Protein AF-A0A2S9FXI9-F1 (afdb_monomer)

Solvent-accessible surface area (backbone atoms only — not comparable to full-atom values): 5002 Å² total; per-residue (Å²): 137,62,76,60,74,79,48,86,58,80,78,55,96,85,52,82,46,71,66,62,72,44,41,45,70,77,60,72,53,71,71,52,51,52,54,34,51,64,71,44,69,91,54,80,94,41,72,67,55,51,41,51,36,42,22,72,75,65,76,24,45,64,42,75,59,37,52,54,52,49,53,52,55,51,51,56,48,63,78,72,111

Secondary structure (DSSP, 8-state):
--TTTT--S---TT---HHHHHBPPSS--HHHHHHHHHHHTTS---HHHHHHHHHHHHSSBPPHHHHHHHHHHHHHHHTT-

pLDDT: mean 76.31, std 15.02, range [46.25, 91.31]

Mean predicted aligned error: 10.53 Å

Sequence (81 aa):
EWLRAGYPADPPRTGHSALVALTGPVSLSRKQKDCVTAQLDGEPVEITTIEVAITKVTHRLPTPSQTRDMVRSLQQRASRG

Structure (mmCIF, N/CA/C/O backbone):
data_AF-A0A2S9FXI9-F1
#
_entry.id   AF-A0A2S9FXI9-F1
#
loop_
_atom_site.group_PDB
_atom_site.id
_atom_site.type_symbol
_atom_site.label_atom_id
_atom_site.label_alt_id
_atom_site.label_comp_id
_atom_site.label_asym_id
_atom_site.label_entity_id
_atom_site.label_seq_id
_atom_site.pdbx_PDB_ins_code
_atom_site.Cartn_x
_atom_site.Cartn_y
_atom_site.Cartn_z
_atom_site.occupancy
_atom_site.B_iso_or_equiv
_atom_site.auth_seq_id
_atom_site.auth_comp_id
_atom_site.auth_asym_id
_atom_site.auth_atom_id
_atom_site.pdbx_PDB_model_num
ATOM 1 N N . GLU A 1 1 ? 0.499 -19.416 -13.089 1.00 55.22 1 GLU A N 1
ATOM 2 C CA . GLU A 1 1 ? 0.508 -19.559 -14.563 1.00 55.22 1 GLU A CA 1
ATOM 3 C C . GLU A 1 1 ? 0.226 -18.277 -15.386 1.00 55.22 1 GLU A C 1
ATOM 5 O O . GLU A 1 1 ? -0.267 -18.392 -16.494 1.00 55.22 1 GLU A O 1
ATOM 10 N N . TRP A 1 2 ? 0.570 -17.054 -14.940 1.00 53.78 2 TRP A N 1
ATOM 11 C CA . TRP A 1 2 ? 0.481 -15.839 -15.799 1.00 53.78 2 TRP A CA 1
ATOM 12 C C . TRP A 1 2 ? 1.858 -15.220 -16.077 1.00 53.78 2 TRP A C 1
ATOM 14 O O . TRP A 1 2 ? 2.194 -14.886 -17.208 1.00 53.78 2 TRP A O 1
ATOM 24 N N . LEU A 1 3 ? 2.719 -15.193 -15.056 1.00 52.97 3 LEU A N 1
ATOM 25 C CA . LEU A 1 3 ? 4.074 -14.639 -15.131 1.00 52.97 3 LEU A CA 1
ATOM 26 C C . LEU A 1 3 ? 4.996 -15.339 -16.148 1.00 52.97 3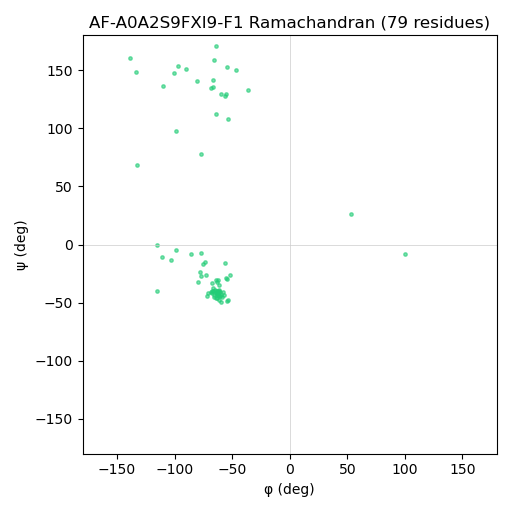 LEU A C 1
ATOM 28 O O . LEU A 1 3 ? 5.800 -14.667 -16.784 1.00 52.97 3 LEU A O 1
ATOM 32 N N . ARG A 1 4 ? 4.876 -16.663 -16.336 1.00 52.03 4 ARG A N 1
ATOM 33 C CA . ARG A 1 4 ? 5.708 -17.411 -17.303 1.00 52.03 4 ARG A CA 1
ATOM 34 C C . ARG A 1 4 ? 5.253 -17.260 -18.757 1.00 52.03 4 ARG A C 1
ATOM 36 O O . ARG A 1 4 ? 6.074 -17.400 -19.651 1.00 52.03 4 ARG A O 1
ATOM 43 N N . ALA A 1 5 ? 3.983 -16.936 -19.003 1.00 57.81 5 ALA A N 1
ATOM 44 C CA . ALA A 1 5 ? 3.473 -16.744 -20.362 1.00 57.81 5 ALA A CA 1
ATOM 45 C C . ALA A 1 5 ? 3.976 -15.432 -20.998 1.00 57.81 5 ALA A C 1
ATOM 47 O O . ALA A 1 5 ? 4.105 -15.351 -22.215 1.00 57.81 5 ALA A O 1
ATOM 48 N N . GLY A 1 6 ? 4.300 -14.422 -20.180 1.00 56.38 6 GLY A N 1
ATOM 49 C CA . GLY A 1 6 ? 4.855 -13.139 -20.634 1.00 56.38 6 GLY A CA 1
ATOM 50 C C . GLY A 1 6 ? 6.379 -13.114 -20.816 1.00 56.38 6 GLY A C 1
ATOM 51 O O . GLY A 1 6 ? 6.902 -12.135 -21.340 1.00 56.38 6 GLY A O 1
ATOM 52 N N . TYR A 1 7 ? 7.087 -14.171 -20.402 1.00 56.12 7 TYR A N 1
ATOM 53 C CA . TYR A 1 7 ? 8.544 -14.306 -20.526 1.00 56.12 7 TYR A CA 1
ATOM 54 C C . TYR A 1 7 ? 8.926 -15.690 -21.092 1.00 56.12 7 TYR A C 1
ATOM 56 O O . TYR A 1 7 ? 9.473 -16.522 -20.370 1.00 56.12 7 TYR A O 1
ATOM 64 N N . PRO A 1 8 ? 8.615 -15.972 -22.372 1.00 54.69 8 PRO A N 1
ATOM 65 C CA . PRO A 1 8 ? 8.899 -17.268 -22.997 1.00 54.69 8 PRO A CA 1
ATOM 66 C C . PRO A 1 8 ? 10.386 -17.497 -23.322 1.00 54.69 8 PRO A C 1
ATOM 68 O O . PRO A 1 8 ? 10.785 -18.631 -23.569 1.00 54.69 8 PRO A O 1
ATOM 71 N N . ALA A 1 9 ? 11.210 -16.449 -23.311 1.00 54.59 9 ALA A N 1
ATOM 72 C CA . ALA A 1 9 ? 12.663 -16.545 -23.389 1.00 54.59 9 ALA A CA 1
ATOM 73 C C . ALA A 1 9 ? 13.239 -16.145 -22.028 1.00 54.59 9 ALA A C 1
ATOM 75 O O . ALA A 1 9 ? 12.757 -15.176 -21.437 1.00 54.59 9 ALA A O 1
ATOM 76 N N . ASP A 1 10 ? 14.226 -16.902 -21.540 1.00 53.47 10 ASP A N 1
ATOM 77 C CA . ASP A 1 10 ? 14.909 -16.673 -20.262 1.00 53.47 10 ASP A CA 1
ATOM 78 C C . ASP A 1 10 ? 15.087 -15.173 -19.965 1.00 53.47 10 ASP A C 1
ATOM 80 O O . ASP A 1 10 ? 15.527 -14.425 -20.849 1.00 53.47 10 ASP A O 1
ATOM 84 N N . PRO A 1 11 ? 14.760 -14.707 -18.743 1.00 52.69 11 PRO A N 1
ATOM 85 C CA . PRO A 1 11 ? 14.871 -13.298 -18.408 1.00 52.69 11 PRO A CA 1
ATOM 86 C C . PRO A 1 11 ? 16.311 -12.833 -18.681 1.00 52.69 11 PRO A C 1
ATOM 88 O O . PRO A 1 11 ? 17.261 -13.493 -18.243 1.00 52.69 11 PRO A O 1
ATOM 91 N N . PRO A 1 12 ? 16.508 -11.728 -19.423 1.00 50.44 12 PRO A N 1
ATOM 92 C CA . PRO A 1 12 ? 17.839 -11.285 -19.809 1.00 50.44 12 PRO A CA 1
ATOM 93 C C . PRO A 1 12 ? 18.702 -11.102 -18.559 1.00 50.44 12 PRO A C 1
ATOM 95 O O . PRO A 1 12 ? 18.317 -10.385 -17.637 1.00 50.44 12 PRO A O 1
ATOM 98 N N . ARG A 1 13 ? 19.889 -11.727 -18.533 1.00 56.16 13 ARG A N 1
ATOM 99 C CA . ARG A 1 13 ? 20.821 -11.694 -17.383 1.00 56.16 13 ARG A CA 1
ATOM 100 C C . ARG A 1 13 ? 21.233 -10.277 -16.952 1.00 56.16 13 ARG A C 1
ATOM 102 O O . ARG A 1 13 ? 21.746 -10.102 -15.855 1.00 56.16 13 ARG A O 1
ATOM 109 N N . THR A 1 14 ? 21.002 -9.274 -17.796 1.00 54.91 14 THR A N 1
ATOM 110 C CA . THR A 1 14 ? 21.270 -7.851 -17.539 1.00 54.91 14 THR A CA 1
ATOM 111 C C . THR A 1 14 ? 20.010 -6.981 -17.489 1.00 54.91 14 THR A C 1
ATOM 113 O O . THR A 1 14 ? 20.103 -5.785 -17.219 1.00 54.91 14 THR A O 1
ATOM 116 N N . GLY A 1 15 ? 18.820 -7.550 -17.688 1.00 46.25 15 GLY A N 1
ATOM 117 C CA . GLY A 1 15 ? 17.556 -6.826 -17.608 1.00 46.25 15 GLY A CA 1
ATOM 118 C C . GLY A 1 15 ? 16.900 -7.055 -16.258 1.00 46.25 15 GLY A C 1
ATOM 119 O O . GLY A 1 15 ? 16.221 -8.058 -16.049 1.00 46.25 15 GLY A O 1
ATOM 120 N N . HIS A 1 16 ? 17.081 -6.107 -15.343 1.00 49.62 16 HIS A N 1
ATOM 121 C CA . HIS A 1 16 ? 16.251 -6.012 -14.147 1.00 49.62 16 HIS A CA 1
ATOM 122 C C . HIS A 1 16 ? 14.782 -5.984 -14.604 1.00 49.62 16 HIS A C 1
ATOM 124 O O . HIS A 1 16 ? 14.347 -5.037 -15.254 1.00 49.62 16 HIS A O 1
ATOM 130 N N . SER A 1 17 ? 14.082 -7.097 -14.356 1.00 56.31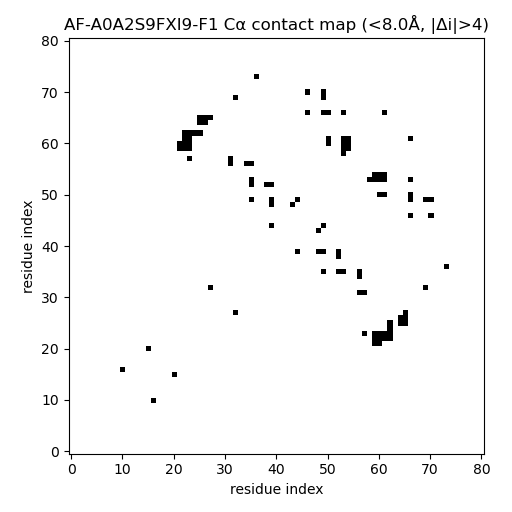 17 SER A N 1
ATOM 131 C CA . SER A 1 17 ? 12.764 -7.451 -14.901 1.00 56.31 17 SER A CA 1
ATOM 132 C C . SER A 1 17 ? 11.756 -6.304 -14.815 1.00 56.31 17 SER A C 1
ATOM 134 O O . SER A 1 17 ? 11.777 -5.544 -13.851 1.00 56.31 17 SER A O 1
ATOM 136 N N . ALA A 1 18 ? 10.790 -6.232 -15.739 1.00 55.66 18 ALA A N 1
ATOM 137 C CA . ALA A 1 18 ? 9.677 -5.274 -15.659 1.00 55.66 18 ALA A CA 1
ATOM 138 C C . ALA A 1 18 ? 8.951 -5.327 -14.295 1.00 55.66 18 ALA A C 1
ATOM 140 O O . ALA A 1 18 ? 8.439 -4.322 -13.815 1.00 55.66 18 ALA A O 1
ATOM 141 N N . LEU A 1 19 ? 8.993 -6.479 -13.619 1.00 56.91 19 LEU A N 1
ATOM 142 C CA . LEU A 1 19 ? 8.522 -6.659 -12.244 1.00 56.91 19 LEU A CA 1
ATOM 143 C C . LEU A 1 19 ? 9.279 -5.797 -11.225 1.00 56.91 19 LEU A C 1
ATOM 145 O O . LEU A 1 19 ? 8.652 -5.229 -10.341 1.00 56.91 19 LEU A O 1
ATOM 149 N N . VAL A 1 20 ? 10.596 -5.635 -11.376 1.00 57.62 20 VAL A N 1
ATOM 150 C CA . VAL A 1 20 ? 11.413 -4.729 -10.550 1.00 57.62 20 VAL A CA 1
ATOM 151 C C . VAL A 1 20 ? 11.037 -3.268 -10.818 1.00 57.62 20 VAL A C 1
ATOM 153 O O . VAL A 1 20 ? 10.976 -2.464 -9.890 1.00 57.62 20 VAL A O 1
ATOM 156 N N . ALA A 1 21 ? 10.726 -2.917 -12.070 1.00 60.25 21 ALA A N 1
ATOM 157 C CA . ALA A 1 21 ? 10.259 -1.572 -12.418 1.00 60.25 21 ALA A CA 1
ATOM 158 C C . ALA A 1 21 ? 8.862 -1.261 -11.840 1.00 60.25 21 ALA A C 1
ATOM 160 O O . ALA A 1 21 ? 8.596 -0.118 -11.461 1.00 60.25 21 ALA A O 1
ATOM 161 N N . LEU A 1 22 ? 7.993 -2.275 -11.738 1.00 60.72 22 LEU A N 1
ATOM 162 C CA . LEU A 1 22 ? 6.660 -2.174 -11.133 1.00 60.72 22 LEU A CA 1
ATOM 163 C C . LEU A 1 22 ? 6.690 -2.159 -9.600 1.00 60.72 22 LEU A C 1
ATOM 165 O O . LEU A 1 22 ? 5.781 -1.599 -8.980 1.00 60.72 22 LEU A O 1
ATOM 169 N N . THR A 1 23 ? 7.710 -2.756 -8.978 1.00 62.50 23 THR A N 1
ATOM 170 C CA . THR A 1 23 ? 7.856 -2.709 -7.522 1.00 62.50 23 THR A CA 1
ATOM 171 C C . THR A 1 23 ? 8.194 -1.299 -7.041 1.00 62.50 23 THR A C 1
ATOM 173 O O . THR A 1 23 ? 9.038 -0.591 -7.602 1.00 62.50 23 THR A O 1
ATOM 176 N N . GLY A 1 24 ? 7.499 -0.867 -5.987 1.00 64.06 24 GLY A N 1
ATOM 177 C CA . GLY A 1 24 ? 7.830 0.351 -5.258 1.00 64.06 24 GLY A CA 1
ATOM 178 C C . GLY A 1 24 ? 9.196 0.283 -4.562 1.00 64.06 24 GLY A C 1
ATOM 179 O O . GLY A 1 24 ? 9.810 -0.782 -4.489 1.00 64.06 24 GLY A O 1
ATOM 180 N N . PRO A 1 25 ? 9.689 1.414 -4.024 1.00 70.81 25 PRO A N 1
ATOM 181 C CA . PRO A 1 25 ? 10.893 1.418 -3.194 1.00 70.81 25 PRO A C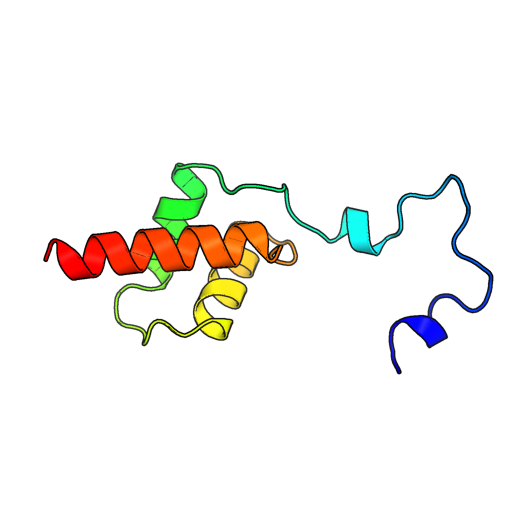A 1
ATOM 182 C C . PRO A 1 25 ? 10.761 0.428 -2.027 1.00 70.81 25 PRO A C 1
ATOM 184 O O . PRO A 1 25 ? 9.664 0.182 -1.536 1.00 70.81 25 PRO A O 1
ATOM 187 N N . VAL A 1 26 ? 11.882 -0.103 -1.531 1.00 74.88 26 VAL A N 1
ATOM 188 C CA . VAL A 1 26 ? 11.901 -1.112 -0.448 1.00 74.88 26 VAL A CA 1
ATOM 189 C C . VAL A 1 2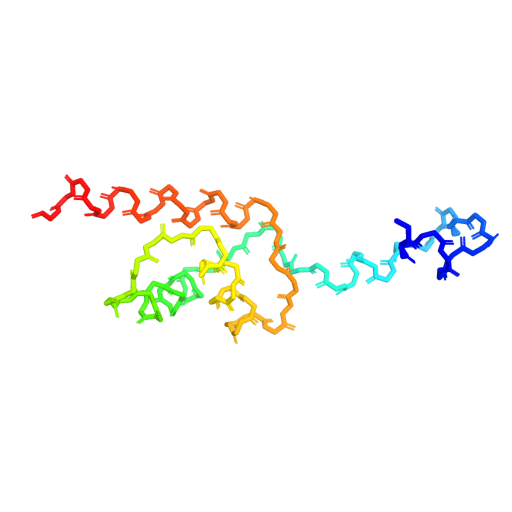6 ? 11.139 -0.654 0.807 1.00 74.88 26 VAL A C 1
ATOM 191 O O . VAL A 1 26 ? 10.545 -1.477 1.502 1.00 74.88 26 VAL A O 1
ATOM 194 N N . SER A 1 27 ? 11.107 0.658 1.058 1.00 83.88 27 SER A N 1
ATOM 195 C CA . SER A 1 27 ? 10.472 1.271 2.225 1.00 83.88 27 SER A CA 1
ATOM 196 C C . SER A 1 27 ? 9.614 2.470 1.830 1.00 83.88 27 SER A C 1
ATOM 198 O O . SER A 1 27 ? 9.942 3.201 0.895 1.00 83.88 27 SER A O 1
ATOM 200 N N . LEU A 1 28 ? 8.532 2.699 2.576 1.00 86.50 28 LEU A N 1
ATOM 201 C CA . LEU A 1 28 ? 7.722 3.913 2.468 1.00 86.50 28 LEU A CA 1
ATOM 202 C C . LEU A 1 28 ? 8.370 5.060 3.247 1.00 86.50 28 LEU A C 1
ATOM 204 O O . LEU A 1 28 ? 8.864 4.870 4.362 1.00 86.50 28 LEU A O 1
ATOM 208 N N . SER A 1 29 ? 8.317 6.267 2.687 1.00 90.38 29 SER A N 1
ATOM 209 C CA . SER A 1 29 ? 8.649 7.490 3.425 1.00 90.38 29 SER A CA 1
ATOM 210 C C . SER A 1 29 ? 7.636 7.751 4.544 1.00 90.38 29 SER A C 1
ATOM 212 O O . SER A 1 29 ? 6.493 7.299 4.474 1.00 90.38 29 SER A O 1
ATOM 214 N N . ARG A 1 30 ? 8.017 8.538 5.559 1.00 88.81 30 ARG A N 1
ATOM 215 C CA . ARG A 1 30 ? 7.122 8.890 6.676 1.00 88.81 30 ARG A CA 1
ATOM 216 C C . ARG A 1 30 ? 5.793 9.483 6.194 1.00 88.81 30 ARG A C 1
ATOM 218 O O . ARG A 1 30 ? 4.743 8.987 6.571 1.00 88.81 30 ARG A O 1
ATOM 225 N N . LYS A 1 31 ? 5.853 10.447 5.268 1.00 89.38 31 LYS A N 1
ATOM 226 C CA . LYS A 1 31 ? 4.666 11.073 4.666 1.00 89.38 31 LYS A CA 1
ATOM 227 C C . LYS A 1 31 ? 3.751 10.047 3.989 1.00 89.38 31 LYS A C 1
ATOM 229 O O . LYS A 1 31 ? 2.538 10.132 4.117 1.00 89.38 31 LYS A O 1
ATOM 234 N N . GLN A 1 32 ? 4.322 9.065 3.288 1.00 89.94 32 GLN A N 1
ATOM 235 C CA . GLN A 1 32 ? 3.534 8.001 2.662 1.00 89.94 32 GLN A CA 1
ATOM 236 C C . GLN A 1 32 ? 2.891 7.088 3.706 1.00 89.94 32 GLN A C 1
ATOM 238 O O . GLN A 1 32 ? 1.725 6.752 3.547 1.00 89.94 32 GLN A O 1
ATOM 243 N N . LYS A 1 33 ? 3.597 6.731 4.787 1.00 90.06 33 LYS A N 1
ATOM 244 C CA . LYS A 1 33 ? 3.010 5.949 5.890 1.00 90.06 33 LYS A CA 1
ATOM 245 C C . LYS A 1 33 ? 1.847 6.689 6.554 1.00 90.06 33 LYS A C 1
ATOM 247 O O . LYS A 1 33 ? 0.820 6.073 6.832 1.00 90.06 33 LYS A O 1
ATOM 252 N N . ASP A 1 34 ? 1.983 7.998 6.753 1.00 90.50 34 ASP A N 1
ATOM 253 C CA . ASP A 1 34 ? 0.923 8.838 7.315 1.00 90.50 34 ASP A CA 1
ATOM 254 C C . ASP A 1 34 ? -0.303 8.868 6.384 1.00 90.50 34 ASP A C 1
ATOM 256 O O . ASP A 1 34 ? -1.420 8.629 6.837 1.00 90.50 34 ASP A O 1
ATOM 260 N N . CYS A 1 35 ? -0.101 9.053 5.072 1.00 90.12 35 CYS A N 1
ATOM 261 C CA . CYS A 1 35 ? -1.183 9.001 4.082 1.00 90.12 35 CYS A CA 1
ATOM 262 C C . CYS A 1 35 ? -1.857 7.624 3.997 1.00 90.12 35 CYS A C 1
ATOM 264 O O . CYS A 1 35 ? -3.080 7.557 3.917 1.00 90.12 35 CYS A O 1
ATOM 266 N N . VAL A 1 36 ? -1.081 6.533 4.015 1.00 88.81 36 VAL A N 1
ATOM 267 C CA . VAL A 1 36 ? -1.631 5.168 4.019 1.00 88.81 36 VAL A CA 1
ATOM 268 C C . VAL A 1 36 ? -2.461 4.954 5.278 1.00 88.81 36 VAL A C 1
ATOM 270 O O . VAL A 1 36 ? -3.563 4.432 5.190 1.00 88.81 36 VAL A O 1
ATOM 273 N N . THR A 1 37 ? -1.977 5.400 6.438 1.00 88.69 37 THR A N 1
ATOM 274 C CA . THR A 1 37 ? -2.725 5.230 7.686 1.00 88.69 37 THR A CA 1
ATOM 275 C C . THR A 1 37 ? -4.015 6.046 7.694 1.00 88.69 37 THR A C 1
ATOM 277 O O . THR A 1 37 ? -5.043 5.527 8.103 1.00 88.69 37 THR A O 1
ATOM 280 N N . ALA A 1 38 ? -3.990 7.277 7.176 1.00 87.88 38 ALA A N 1
ATOM 281 C CA . ALA A 1 38 ? -5.195 8.094 7.034 1.00 87.88 38 ALA A CA 1
ATOM 282 C C . ALA A 1 38 ? -6.235 7.468 6.083 1.00 87.88 38 ALA A C 1
ATOM 284 O O . ALA A 1 38 ? -7.427 7.663 6.275 1.00 87.88 38 ALA A O 1
ATOM 285 N N . GLN A 1 39 ? -5.809 6.699 5.071 1.00 85.31 39 GLN A N 1
ATOM 286 C CA . GLN A 1 39 ? -6.732 5.948 4.205 1.00 85.31 39 GLN A CA 1
ATOM 287 C C . GLN A 1 39 ? -7.320 4.695 4.866 1.00 85.31 39 GLN A C 1
ATOM 289 O O . GLN A 1 39 ? -8.286 4.148 4.344 1.00 85.31 39 GLN A O 1
ATOM 294 N N . LEU A 1 40 ? -6.724 4.224 5.963 1.00 85.69 40 LEU A N 1
ATOM 295 C CA . LEU A 1 40 ? -7.169 3.044 6.704 1.00 85.69 40 LEU A CA 1
ATOM 296 C C . LEU A 1 40 ? -8.010 3.410 7.938 1.00 85.69 40 LEU A C 1
ATOM 298 O O . LEU A 1 40 ? -8.523 2.509 8.597 1.00 85.69 40 LEU A O 1
ATOM 302 N N . ASP A 1 41 ? -8.162 4.700 8.263 1.00 78.56 41 ASP A N 1
ATOM 303 C CA . ASP A 1 41 ? -9.014 5.142 9.371 1.00 78.56 41 ASP A CA 1
ATOM 304 C C . ASP A 1 41 ? -10.481 4.781 9.077 1.00 78.56 41 ASP A C 1
ATOM 306 O O . ASP A 1 41 ? -11.107 5.331 8.173 1.00 78.56 41 ASP A O 1
ATOM 310 N N . GLY A 1 42 ? -11.021 3.841 9.860 1.00 69.56 42 GLY A N 1
ATOM 311 C CA . GLY A 1 42 ? -12.407 3.369 9.764 1.00 69.56 42 GLY A CA 1
ATOM 312 C C . GLY A 1 42 ? -12.604 2.042 9.024 1.00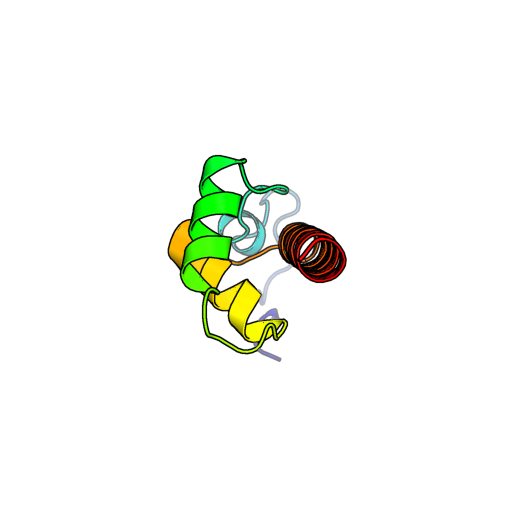 69.56 42 GLY A C 1
ATOM 313 O O . GLY A 1 42 ? -13.696 1.484 9.097 1.00 69.56 42 GLY A O 1
ATOM 314 N N . GLU A 1 43 ? -11.567 1.499 8.379 1.00 73.62 43 GLU A N 1
ATOM 315 C CA . GLU A 1 43 ? -11.622 0.206 7.683 1.00 73.62 43 GLU A CA 1
ATOM 316 C C . GLU A 1 43 ? -10.994 -0.918 8.531 1.00 73.62 43 GLU A C 1
ATOM 318 O O . GLU A 1 43 ? -10.028 -0.683 9.268 1.00 73.62 43 GLU A O 1
ATOM 323 N N . PRO A 1 44 ? -11.484 -2.168 8.432 1.00 73.50 44 PRO A N 1
ATOM 324 C CA . PRO A 1 44 ? -10.809 -3.306 9.037 1.00 73.50 44 PRO A CA 1
ATOM 325 C C . PRO A 1 44 ? -9.396 -3.458 8.454 1.00 73.50 44 PRO A C 1
ATOM 327 O O . PRO A 1 44 ? -9.181 -3.466 7.238 1.00 73.50 44 PRO A O 1
ATOM 330 N N . VAL A 1 45 ? -8.410 -3.572 9.348 1.00 80.12 45 VAL A N 1
ATOM 331 C CA . VAL A 1 45 ? -6.987 -3.653 8.994 1.00 80.12 45 VAL A CA 1
ATOM 332 C C . VAL A 1 45 ? -6.653 -5.060 8.495 1.00 80.12 45 VAL A C 1
ATOM 334 O O . VAL A 1 45 ? -6.082 -5.885 9.208 1.00 80.12 45 VAL A O 1
ATOM 337 N N . GLU A 1 46 ? -7.016 -5.329 7.246 1.00 88.19 46 GLU A N 1
ATOM 338 C CA . GLU A 1 46 ? -6.620 -6.528 6.511 1.00 88.19 46 GLU A CA 1
ATOM 339 C C . GLU A 1 46 ? -5.412 -6.255 5.608 1.00 88.19 46 GLU A C 1
ATOM 341 O O . GLU A 1 46 ? -5.183 -5.135 5.143 1.00 88.19 46 GLU A O 1
ATOM 346 N N . ILE A 1 47 ? -4.633 -7.302 5.324 1.00 87.12 47 ILE A N 1
ATOM 347 C CA . ILE A 1 47 ? -3.428 -7.207 4.484 1.00 87.12 47 ILE A CA 1
ATOM 348 C C . ILE A 1 47 ? -3.766 -6.632 3.103 1.00 87.12 47 ILE A C 1
ATOM 350 O O . ILE A 1 47 ? -3.064 -5.744 2.621 1.00 87.12 47 ILE A O 1
ATOM 354 N N . THR A 1 48 ? -4.864 -7.081 2.492 1.00 88.25 48 THR A N 1
ATOM 355 C CA . THR A 1 48 ? -5.298 -6.606 1.174 1.00 88.25 48 THR A CA 1
ATOM 356 C C . THR A 1 48 ? -5.660 -5.121 1.197 1.00 88.25 48 THR A C 1
ATOM 358 O O . THR A 1 48 ? -5.270 -4.384 0.293 1.00 88.25 48 THR A O 1
ATOM 361 N N . THR A 1 49 ? -6.326 -4.644 2.251 1.00 89.56 49 THR A N 1
ATOM 362 C CA . THR A 1 49 ? -6.661 -3.221 2.417 1.00 89.56 49 THR A CA 1
ATOM 363 C C . THR A 1 49 ? -5.398 -2.365 2.538 1.00 89.56 49 THR A C 1
ATOM 365 O O . THR A 1 49 ? -5.290 -1.320 1.891 1.00 89.56 49 THR A O 1
ATOM 368 N N . ILE A 1 50 ? -4.395 -2.840 3.288 1.00 90.00 50 ILE A N 1
ATOM 369 C CA . ILE A 1 50 ? -3.082 -2.184 3.400 1.00 90.00 50 ILE A CA 1
ATOM 370 C C . ILE A 1 50 ? -2.396 -2.111 2.030 1.00 90.00 50 ILE A C 1
ATOM 372 O O . ILE A 1 50 ? -1.918 -1.049 1.635 1.00 90.00 50 ILE A O 1
ATOM 376 N N . GLU A 1 51 ? -2.359 -3.212 1.283 1.00 90.81 51 GLU A N 1
ATOM 377 C CA . GLU A 1 51 ? -1.726 -3.275 -0.040 1.00 90.81 51 GLU A CA 1
ATOM 378 C C . GLU A 1 51 ? -2.400 -2.351 -1.062 1.00 90.81 51 GLU A C 1
ATOM 380 O O . GLU A 1 51 ? -1.716 -1.648 -1.816 1.00 90.81 51 GLU A O 1
ATOM 385 N N . VAL A 1 52 ? -3.733 -2.273 -1.043 1.00 90.69 52 VAL A N 1
ATOM 386 C CA . VAL A 1 52 ? -4.502 -1.329 -1.865 1.00 90.69 52 VAL A CA 1
ATOM 387 C C . VAL A 1 52 ? -4.167 0.115 -1.491 1.00 90.69 52 VAL A C 1
ATOM 389 O O . VAL A 1 52 ? -3.907 0.928 -2.381 1.00 90.69 52 VAL A O 1
ATOM 392 N N . ALA A 1 53 ? -4.121 0.447 -0.199 1.00 90.94 53 ALA A N 1
ATOM 393 C CA . ALA A 1 53 ? -3.783 1.793 0.260 1.00 90.94 53 ALA A CA 1
ATOM 394 C C . ALA A 1 53 ? -2.341 2.186 -0.117 1.00 90.94 53 ALA A C 1
ATOM 396 O O . ALA A 1 53 ? -2.104 3.288 -0.619 1.00 90.94 53 ALA A O 1
ATOM 397 N N . ILE A 1 54 ? -1.375 1.269 0.023 1.00 89.31 54 ILE A N 1
ATOM 398 C CA . ILE A 1 54 ? 0.009 1.482 -0.435 1.00 89.31 54 ILE A CA 1
ATOM 399 C C . ILE A 1 54 ? 0.041 1.730 -1.945 1.00 89.31 54 ILE A C 1
ATOM 401 O O . ILE A 1 54 ? 0.714 2.659 -2.403 1.00 89.31 54 ILE A O 1
ATOM 405 N N . THR A 1 55 ? -0.709 0.948 -2.720 1.00 90.75 55 THR A N 1
ATOM 406 C CA . THR A 1 55 ? -0.791 1.114 -4.177 1.00 90.75 55 THR A CA 1
ATOM 407 C C . THR A 1 55 ? -1.359 2.482 -4.546 1.00 90.75 55 THR A C 1
ATOM 409 O O . THR A 1 55 ? -0.792 3.173 -5.391 1.00 90.75 55 THR A O 1
ATOM 412 N N . LYS A 1 56 ? -2.432 2.925 -3.879 1.00 89.88 56 LYS A N 1
ATOM 413 C CA . LYS A 1 56 ? -3.042 4.247 -4.101 1.00 89.88 56 LYS A CA 1
ATOM 414 C C . LYS A 1 56 ? -2.079 5.396 -3.801 1.00 89.88 56 LYS A C 1
ATOM 416 O O . LYS A 1 56 ? -2.068 6.378 -4.533 1.00 89.88 56 LYS A O 1
ATOM 421 N N . VAL A 1 57 ? -1.277 5.276 -2.742 1.00 89.69 57 VAL A N 1
ATOM 422 C CA . VAL A 1 57 ? -0.338 6.326 -2.307 1.00 89.69 57 VAL A CA 1
ATOM 423 C C . VAL A 1 57 ? 0.949 6.346 -3.136 1.00 89.69 57 VAL A C 1
ATOM 425 O O . VAL A 1 57 ? 1.553 7.403 -3.316 1.00 89.69 57 VAL A O 1
ATOM 428 N N . THR A 1 58 ? 1.410 5.191 -3.618 1.00 86.75 58 THR A N 1
ATOM 429 C CA . THR A 1 58 ? 2.702 5.073 -4.319 1.00 86.75 58 THR A CA 1
ATOM 430 C C . THR A 1 58 ? 2.577 4.950 -5.833 1.00 86.75 58 THR A C 1
ATOM 432 O O . THR A 1 58 ? 3.587 5.084 -6.525 1.00 86.75 58 THR A O 1
ATOM 435 N N . HIS A 1 59 ? 1.371 4.688 -6.344 1.00 86.56 59 HIS A N 1
ATOM 436 C CA . HIS A 1 59 ? 1.094 4.331 -7.739 1.00 86.56 59 HIS A CA 1
ATOM 437 C C . HIS A 1 59 ? 1.941 3.151 -8.246 1.00 86.56 59 HIS A C 1
ATOM 439 O O . HIS A 1 59 ? 2.230 3.044 -9.438 1.00 86.56 59 HIS A O 1
ATOM 445 N N . ARG A 1 60 ? 2.376 2.274 -7.334 1.00 83.75 60 ARG A N 1
ATOM 446 C CA . ARG A 1 60 ? 3.240 1.119 -7.600 1.00 83.75 60 ARG A CA 1
ATOM 447 C C . ARG A 1 60 ? 2.772 -0.084 -6.801 1.00 83.75 60 ARG A C 1
ATOM 449 O O . ARG A 1 60 ? 2.076 0.070 -5.800 1.00 83.75 60 ARG A O 1
ATOM 456 N N . LEU A 1 61 ? 3.184 -1.276 -7.227 1.00 86.94 61 LEU A N 1
ATOM 457 C CA . LEU A 1 61 ? 2.868 -2.482 -6.475 1.00 86.94 61 LEU A CA 1
ATOM 458 C C . LEU A 1 61 ? 3.595 -2.464 -5.121 1.00 86.94 61 LEU A C 1
ATOM 460 O O . LEU A 1 61 ? 4.793 -2.140 -5.073 1.00 86.94 61 LEU A O 1
ATOM 464 N N . PRO A 1 62 ? 2.891 -2.818 -4.034 1.00 86.06 62 PRO A N 1
ATOM 465 C CA . PRO A 1 62 ? 3.479 -2.897 -2.716 1.00 86.06 62 PRO A CA 1
ATOM 466 C C . PRO A 1 62 ? 4.499 -4.029 -2.687 1.00 86.06 62 PRO A C 1
ATOM 468 O O . PRO A 1 62 ? 4.306 -5.096 -3.272 1.00 86.06 62 PRO A O 1
ATOM 471 N N . THR A 1 63 ? 5.599 -3.803 -1.982 1.00 87.38 63 THR A N 1
ATOM 472 C CA . THR A 1 63 ? 6.542 -4.876 -1.673 1.00 87.38 63 THR A CA 1
ATOM 473 C C . THR A 1 63 ? 6.162 -5.532 -0.342 1.00 87.38 63 THR A C 1
ATOM 475 O O . THR A 1 63 ? 5.671 -4.846 0.561 1.00 87.38 63 THR A O 1
ATOM 478 N N . PRO A 1 64 ? 6.465 -6.830 -0.135 1.00 85.50 64 PRO A N 1
ATOM 479 C CA . PRO A 1 64 ? 6.174 -7.507 1.132 1.00 85.50 64 PRO A CA 1
ATOM 480 C C . PRO A 1 64 ? 6.784 -6.810 2.360 1.00 85.50 64 PRO A C 1
ATOM 482 O O . PRO A 1 64 ? 6.256 -6.900 3.467 1.00 85.50 64 PRO A O 1
ATOM 485 N N . SER A 1 65 ? 7.908 -6.112 2.179 1.00 86.50 65 SER A N 1
ATOM 486 C CA . SER A 1 65 ? 8.566 -5.336 3.233 1.00 86.50 65 SER A CA 1
ATOM 487 C C . SER A 1 65 ? 7.737 -4.128 3.664 1.00 86.50 65 SER A C 1
ATOM 489 O O . SER A 1 65 ? 7.609 -3.891 4.863 1.00 86.50 65 SER A O 1
ATOM 491 N N . GLN A 1 66 ? 7.131 -3.412 2.712 1.00 89.62 66 GLN A N 1
ATOM 492 C CA . GLN A 1 66 ? 6.250 -2.277 2.998 1.00 89.62 66 GLN A CA 1
ATOM 493 C C . GLN A 1 66 ? 4.980 -2.732 3.723 1.00 89.62 66 GLN A C 1
ATOM 495 O O . GLN A 1 66 ? 4.601 -2.124 4.722 1.00 89.62 66 GLN A O 1
ATOM 500 N N . THR A 1 67 ? 4.369 -3.835 3.278 1.00 89.75 67 THR A N 1
ATOM 501 C CA . THR A 1 67 ? 3.184 -4.410 3.929 1.00 89.75 67 THR A CA 1
ATOM 502 C C . THR A 1 67 ? 3.485 -4.802 5.378 1.00 89.75 67 THR A C 1
ATOM 504 O O . THR A 1 67 ? 2.772 -4.384 6.288 1.00 89.75 67 THR A O 1
ATOM 507 N N . ARG A 1 68 ? 4.583 -5.535 5.632 1.00 89.50 68 ARG A N 1
ATOM 508 C CA . ARG A 1 68 ? 4.982 -5.928 7.000 1.00 89.50 68 ARG A CA 1
ATOM 509 C C . ARG A 1 68 ? 5.253 -4.732 7.912 1.00 89.50 68 ARG A C 1
ATOM 511 O O . ARG A 1 68 ? 4.897 -4.764 9.089 1.00 89.50 68 ARG A O 1
ATOM 518 N N . ASP A 1 69 ? 5.900 -3.698 7.386 1.00 91.31 69 ASP A N 1
ATOM 519 C CA . ASP A 1 69 ? 6.215 -2.482 8.136 1.00 91.31 69 ASP A CA 1
ATOM 520 C C . ASP A 1 69 ? 4.950 -1.685 8.508 1.00 91.31 69 ASP A C 1
ATOM 522 O O . ASP A 1 69 ? 4.815 -1.224 9.646 1.00 91.31 69 ASP A O 1
ATOM 526 N N . MET A 1 70 ? 3.980 -1.597 7.592 1.00 90.81 70 MET A N 1
ATOM 527 C CA . MET A 1 70 ? 2.673 -0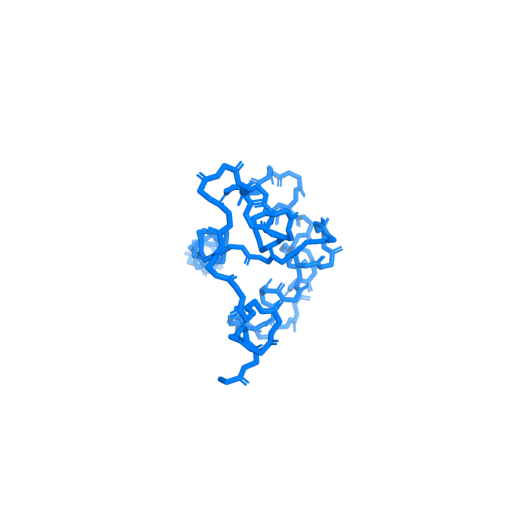.994 7.872 1.00 90.81 70 MET A CA 1
ATOM 528 C C . MET A 1 70 ? 1.866 -1.803 8.890 1.00 90.81 70 MET A C 1
ATOM 530 O O . MET A 1 70 ? 1.364 -1.213 9.844 1.00 90.81 70 MET A O 1
ATOM 534 N N . VAL A 1 71 ? 1.805 -3.136 8.765 1.00 91.12 71 VAL A N 1
ATOM 535 C CA . VAL A 1 71 ? 1.140 -4.006 9.758 1.00 91.12 71 VAL A CA 1
ATOM 536 C C . VAL A 1 71 ? 1.713 -3.762 11.155 1.00 91.12 71 VAL A C 1
ATOM 538 O O . VAL A 1 71 ? 0.962 -3.512 12.097 1.00 91.12 71 VAL A O 1
ATOM 541 N N . ARG A 1 72 ? 3.046 -3.748 11.286 1.00 89.31 72 ARG A N 1
ATOM 542 C CA . ARG A 1 72 ? 3.715 -3.467 12.564 1.00 89.31 72 ARG A CA 1
ATOM 543 C C . ARG A 1 72 ? 3.359 -2.078 13.103 1.00 89.31 72 ARG A C 1
ATOM 545 O O . ARG A 1 72 ? 3.097 -1.937 14.294 1.00 89.31 72 ARG A O 1
ATOM 552 N N . SER A 1 73 ? 3.353 -1.062 12.243 1.00 88.38 73 SER A N 1
ATOM 553 C CA . SER A 1 73 ? 3.043 0.321 12.632 1.00 88.38 73 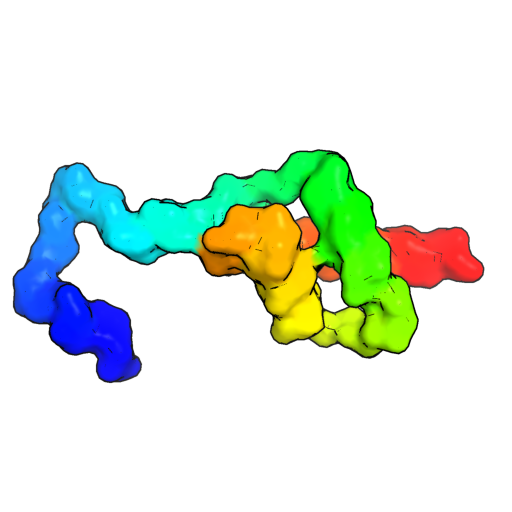SER A CA 1
ATOM 554 C C . SER A 1 73 ? 1.597 0.472 13.122 1.00 88.38 73 SER A C 1
ATOM 556 O O . SER A 1 73 ? 1.348 1.167 14.108 1.00 88.38 73 SER A O 1
ATOM 558 N N . LEU A 1 74 ? 0.650 -0.210 12.473 1.00 87.25 74 LEU A N 1
ATOM 559 C CA . LEU A 1 74 ? -0.767 -0.205 12.846 1.00 87.25 74 LEU A CA 1
ATOM 560 C C . LEU A 1 74 ? -1.011 -0.966 14.155 1.00 87.25 74 LEU A C 1
ATOM 562 O O . LEU A 1 74 ? -1.705 -0.453 15.029 1.00 87.25 74 LEU A O 1
ATOM 566 N N . GLN A 1 75 ? -0.365 -2.120 14.348 1.00 86.06 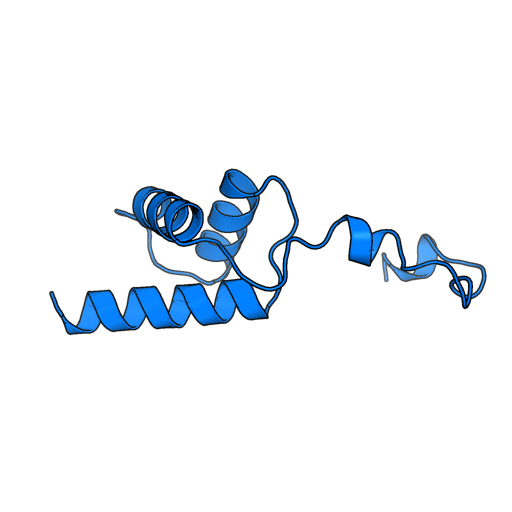75 GLN A N 1
ATOM 567 C CA . GLN A 1 75 ? -0.409 -2.859 15.617 1.00 86.06 75 GLN A CA 1
ATOM 568 C C . GLN A 1 75 ? 0.121 -2.015 16.785 1.00 86.06 75 GLN A C 1
ATOM 570 O O . GLN A 1 75 ? -0.519 -1.934 17.829 1.00 86.06 75 GLN A O 1
ATOM 575 N N . GLN A 1 76 ? 1.247 -1.318 16.600 1.00 85.12 76 GLN A N 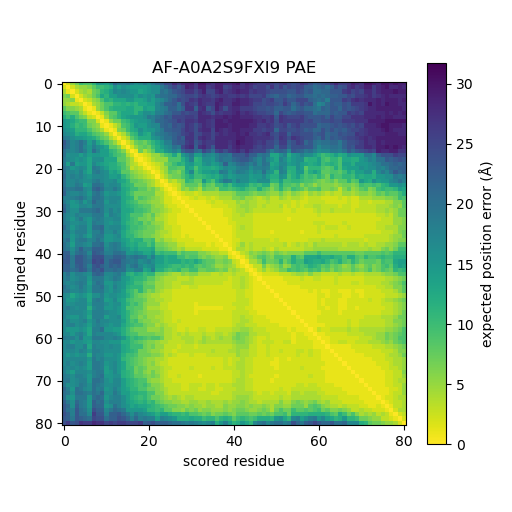1
ATOM 576 C CA . GLN A 1 76 ? 1.806 -0.434 17.630 1.00 85.12 76 GLN A CA 1
ATOM 577 C C . GLN A 1 76 ? 0.900 0.757 17.971 1.00 85.12 76 GLN A C 1
ATOM 579 O O . GLN A 1 76 ? 0.930 1.230 19.106 1.00 85.12 76 GLN A O 1
ATOM 584 N N . ARG A 1 77 ? 0.116 1.259 17.008 1.00 79.44 77 ARG A N 1
ATOM 585 C CA . ARG A 1 77 ? -0.894 2.300 17.249 1.00 79.44 77 ARG A CA 1
ATOM 586 C C . ARG A 1 77 ? -2.089 1.745 18.018 1.00 79.44 77 ARG A C 1
ATOM 588 O O . ARG A 1 77 ? -2.499 2.370 18.986 1.00 79.44 77 ARG A O 1
ATOM 595 N N . ALA A 1 78 ? -2.585 0.568 17.639 1.00 77.81 78 ALA A N 1
ATOM 596 C CA . ALA A 1 78 ? -3.694 -0.092 18.325 1.00 77.81 78 ALA A CA 1
ATOM 597 C C . ALA A 1 78 ? -3.361 -0.459 19.782 1.00 77.81 78 ALA A C 1
ATOM 599 O O . ALA A 1 78 ? -4.232 -0.402 20.633 1.00 77.81 78 ALA A O 1
ATOM 600 N N . SER A 1 79 ? -2.103 -0.790 20.101 1.00 72.38 79 SER A N 1
ATOM 601 C CA . SER A 1 79 ? -1.674 -1.045 21.489 1.00 72.38 79 SER A CA 1
ATOM 602 C C . SER A 1 79 ? -1.471 0.219 22.339 1.00 72.38 79 SER A C 1
ATOM 604 O O . SER A 1 79 ? -1.158 0.101 23.522 1.00 72.38 79 SER A O 1
ATOM 606 N N . ARG A 1 80 ? -1.548 1.417 21.746 1.00 64.94 80 ARG A N 1
ATOM 607 C CA . ARG A 1 80 ? -1.317 2.709 22.421 1.00 64.94 80 ARG A CA 1
ATOM 608 C C . ARG A 1 80 ? -2.581 3.561 22.577 1.00 64.94 80 ARG A C 1
ATOM 610 O O . ARG A 1 80 ? -2.493 4.590 23.244 1.00 64.94 80 ARG A O 1
ATOM 617 N N . GLY A 1 81 ? -3.680 3.186 21.926 1.00 55.84 81 GLY A N 1
ATOM 618 C CA . GLY A 1 81 ? -4.999 3.809 22.074 1.00 55.84 81 GLY A CA 1
ATOM 619 C C . GLY A 1 81 ? -5.867 2.991 23.011 1.00 55.84 81 GLY A C 1
ATOM 620 O O . GLY A 1 81 ? -6.663 3.621 23.734 1.00 55.84 81 GLY A O 1
#

Radius of gyration: 15.6 Å; Cα contacts (8 Å, |Δi|>4): 54; chains: 1; bounding box: 34×31×46 Å

Foldseek 3Di:
DPVCVVPVDPDPPPDPDVLNVQEDDLEDDPVLLVQLVVQCVPPPDDLVSSQVSSCVSGVGGYDPNHSVVSVVVVVVVVVVD

Nearest PDB structures (foldseek):
  8b9x-assembly2_B  TM=6.582E-01  e=3.135E+00  Homo sapiens
  6agh-assembly1_B-2  TM=6.607E-01  e=2.761E+00  Homo sapiens
  1j4x-assembly1_A  TM=5.076E-01  e=7.158E+00  Homo sapiens